Protein AF-A0A4P6PC07-F1 (afdb_monomer_lite)

Radius of gyration: 20.71 Å; chains: 1; bounding box: 62×21×50 Å

Foldseek 3Di:
DDDDDPPPDPPVVVVVVVLVVLLVVLLVVQLVVQLVCQCVVCVVVLVVQDDPRSVVVNVVSSVVSNVCSVVDPPCRSVVVSVVVVVVD

Sequence (88 aa):
MNISAVSMNGSDQTGLQDHQKLKEACDGVEGMFLKILLKEGMQGMLENAEGHSGSALSYALEQTADQMARESDIGIAENIYAKLSANL

pLDDT: mean 80.35, std 14.12, range [40.31, 91.56]

Structure (mmCIF, N/CA/C/O backbone):
data_AF-A0A4P6PC07-F1
#
_entry.id   AF-A0A4P6PC07-F1
#
loop_
_atom_site.group_PDB
_atom_site.id
_atom_site.type_symbol
_atom_site.label_atom_id
_atom_site.label_alt_id
_atom_site.label_comp_id
_atom_site.label_asym_id
_atom_site.label_entity_id
_atom_site.label_seq_id
_atom_site.pdbx_PDB_ins_code
_atom_site.Cartn_x
_atom_site.Cartn_y
_atom_site.Cartn_z
_atom_site.occupancy
_atom_site.B_iso_or_equiv
_atom_site.auth_seq_id
_atom_site.auth_comp_id
_atom_site.auth_asym_id
_atom_site.auth_atom_id
_atom_site.pdbx_PDB_model_num
ATOM 1 N N . MET A 1 1 ? -46.787 12.579 30.482 1.00 40.31 1 MET A N 1
ATOM 2 C CA . MET A 1 1 ? -45.894 11.423 30.259 1.00 40.31 1 MET A CA 1
ATOM 3 C C . MET A 1 1 ? -44.544 11.980 29.854 1.00 40.31 1 MET A C 1
ATOM 5 O O . MET A 1 1 ? -44.464 12.656 28.841 1.00 40.31 1 MET A O 1
ATOM 9 N N . ASN A 1 2 ? -43.555 11.829 30.731 1.00 42.66 2 ASN A N 1
ATOM 10 C CA . ASN A 1 2 ? -42.224 12.411 30.602 1.00 42.66 2 ASN A CA 1
ATOM 11 C C . ASN A 1 2 ? -41.344 11.399 29.856 1.00 42.66 2 ASN A C 1
ATOM 13 O O . ASN A 1 2 ? -41.054 10.342 30.411 1.00 42.66 2 ASN A O 1
ATOM 17 N N . ILE A 1 3 ? -40.995 11.668 28.597 1.00 48.78 3 ILE A N 1
ATOM 18 C CA . ILE A 1 3 ? -40.021 10.851 27.864 1.00 48.78 3 ILE A CA 1
ATOM 19 C C . ILE A 1 3 ? -38.683 11.552 28.042 1.00 48.78 3 ILE A C 1
ATOM 21 O O . ILE A 1 3 ? -38.380 12.530 27.362 1.00 48.78 3 ILE A O 1
ATOM 25 N N . SER A 1 4 ? -37.924 11.076 29.024 1.00 45.91 4 SER A N 1
ATOM 26 C CA . SER A 1 4 ? -36.538 11.462 29.231 1.00 45.91 4 SER A CA 1
ATOM 27 C C . SER A 1 4 ? -35.761 11.214 27.941 1.00 45.91 4 SER A C 1
ATOM 29 O O . SER A 1 4 ? -35.627 10.073 27.501 1.00 45.91 4 SER A O 1
ATOM 31 N N . ALA A 1 5 ? -35.243 12.285 27.343 1.00 50.91 5 ALA A N 1
ATOM 32 C CA . ALA A 1 5 ? -34.172 12.186 26.371 1.00 50.91 5 ALA A CA 1
ATOM 33 C C . ALA A 1 5 ? -32.973 11.550 27.087 1.00 50.91 5 ALA A C 1
ATOM 35 O O . ALA A 1 5 ? -32.345 12.175 27.944 1.00 50.91 5 ALA A O 1
ATOM 36 N N . VAL A 1 6 ? -32.701 10.280 26.786 1.00 52.88 6 VAL A N 1
ATOM 37 C CA . VAL A 1 6 ? -31.441 9.634 27.149 1.00 52.88 6 VAL A CA 1
ATOM 38 C C . VAL A 1 6 ? -30.352 10.376 26.385 1.00 52.88 6 VAL A C 1
ATOM 40 O O . VAL A 1 6 ? -30.157 10.181 25.188 1.00 52.88 6 VAL A O 1
ATOM 43 N N . SER A 1 7 ? -29.694 11.292 27.088 1.00 47.12 7 SER A N 1
ATOM 44 C CA . SER A 1 7 ? -28.432 11.887 26.681 1.00 47.12 7 SER A CA 1
ATOM 45 C C . SER A 1 7 ? -27.413 10.754 26.591 1.00 47.12 7 SER A C 1
ATOM 47 O O . SER A 1 7 ? -26.892 10.305 27.611 1.00 47.12 7 SER A O 1
ATOM 49 N N . MET A 1 8 ? -27.180 10.243 25.381 1.00 52.28 8 MET A N 1
ATOM 50 C CA . MET A 1 8 ? -26.061 9.348 25.110 1.00 52.28 8 MET A CA 1
ATOM 51 C C . MET A 1 8 ? -24.778 10.148 25.339 1.00 52.28 8 MET A C 1
ATOM 53 O O . MET A 1 8 ? -24.476 11.100 24.621 1.00 52.28 8 MET A O 1
ATOM 57 N N . ASN A 1 9 ? -24.109 9.810 26.438 1.00 46.94 9 ASN A N 1
ATOM 58 C CA . ASN A 1 9 ? -22.880 10.415 26.926 1.00 46.94 9 ASN A CA 1
ATOM 59 C C . ASN A 1 9 ? -21.804 10.466 25.830 1.00 46.94 9 ASN A C 1
ATOM 61 O O . ASN A 1 9 ? -21.577 9.490 25.120 1.00 46.94 9 ASN A O 1
ATOM 65 N N . GLY A 1 10 ? -21.082 11.588 25.756 1.00 49.97 10 GLY A N 1
ATOM 66 C CA . GLY A 1 10 ? -20.014 11.864 24.785 1.00 49.97 10 GLY A CA 1
ATOM 67 C C . GLY A 1 10 ? -18.763 10.973 24.860 1.00 49.97 10 GLY A C 1
ATOM 68 O O . GLY A 1 10 ? -17.762 11.314 24.244 1.00 49.97 10 GLY A O 1
ATOM 69 N N . SER A 1 11 ? -18.799 9.856 25.590 1.00 53.59 11 SER A N 1
ATOM 70 C CA . SER A 1 11 ? -17.722 8.861 25.683 1.00 53.59 11 SER A CA 1
ATOM 71 C C . SER A 1 11 ? -17.801 7.766 24.609 1.00 53.59 11 SER A C 1
ATOM 73 O O . SER A 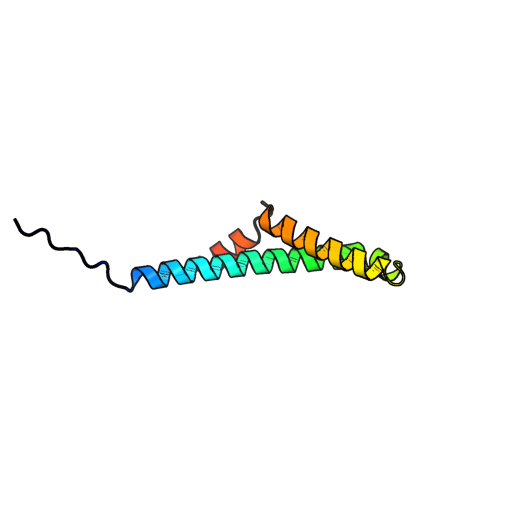1 11 ? -16.768 7.233 24.211 1.00 53.59 11 SER A O 1
ATOM 75 N N . ASP A 1 12 ? -18.997 7.456 24.092 1.00 55.53 12 ASP A N 1
ATOM 76 C CA . ASP A 1 12 ? -19.163 6.432 23.041 1.00 55.53 12 ASP A CA 1
ATOM 77 C C . ASP A 1 12 ? -18.762 6.950 21.650 1.00 55.53 12 ASP A C 1
ATOM 79 O O . ASP A 1 12 ? -18.284 6.193 20.804 1.00 55.53 12 ASP A O 1
ATOM 83 N N . GLN A 1 13 ? -18.897 8.258 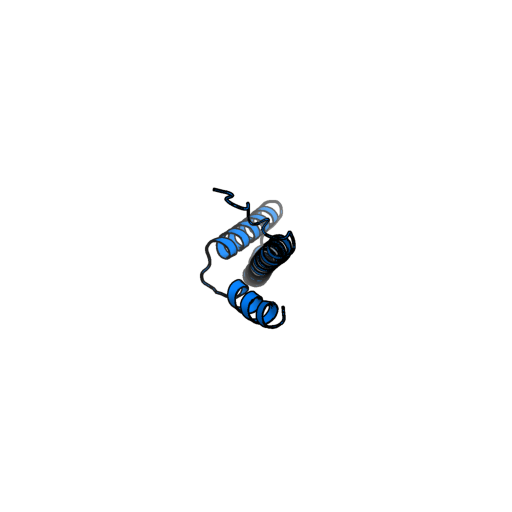21.409 1.00 57.97 13 GLN A N 1
ATOM 84 C CA . GLN A 1 13 ? -18.508 8.870 20.133 1.00 57.97 13 GLN A CA 1
ATOM 85 C C . GLN A 1 13 ? -16.989 8.909 19.938 1.00 57.97 13 GLN A C 1
ATOM 87 O O . GLN A 1 13 ? -16.520 8.719 18.818 1.00 57.97 13 GLN A O 1
ATOM 92 N N . THR A 1 14 ? -16.220 9.112 21.010 1.00 63.25 14 THR A N 1
ATOM 93 C CA . THR A 1 14 ? -14.752 9.122 20.957 1.00 63.25 14 THR A CA 1
ATOM 94 C C . THR A 1 14 ? -14.182 7.748 20.616 1.00 63.25 14 THR A C 1
ATOM 96 O O . THR A 1 14 ? -13.337 7.657 19.732 1.00 63.25 14 THR A O 1
ATO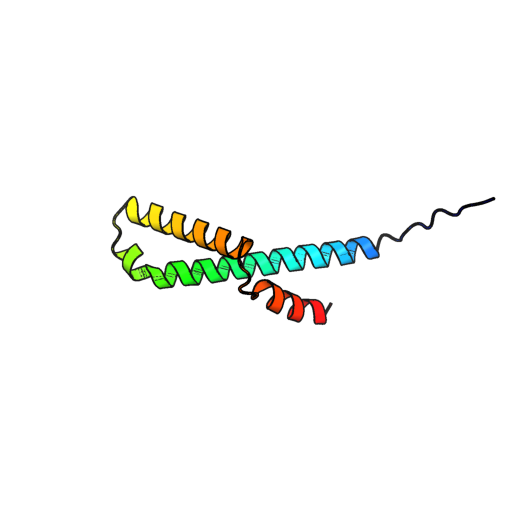M 99 N N . GLY A 1 15 ? -14.709 6.672 21.216 1.00 71.25 15 GLY A N 1
ATOM 100 C CA . GLY A 1 15 ? -14.265 5.307 20.907 1.00 71.25 15 GLY A CA 1
ATOM 101 C C . GLY A 1 15 ? -14.528 4.925 19.448 1.00 71.25 15 GLY A C 1
ATOM 102 O O . GLY A 1 15 ? -13.626 4.469 18.750 1.00 71.25 15 GLY A O 1
ATOM 103 N N . LEU A 1 16 ? -15.736 5.199 18.941 1.00 74.75 16 LEU A N 1
ATOM 104 C CA . LEU A 1 16 ? -16.084 4.967 17.532 1.00 74.75 16 LEU A CA 1
ATOM 105 C C . LEU A 1 16 ? -15.189 5.760 16.568 1.00 74.75 16 LEU A C 1
ATOM 107 O O . LEU A 1 16 ? -14.774 5.237 15.533 1.00 74.75 16 LEU A O 1
ATOM 111 N N . GLN A 1 17 ? -14.862 7.006 16.915 1.00 82.69 17 GLN A N 1
ATOM 112 C CA . GLN A 1 17 ? -13.996 7.851 16.099 1.00 82.69 17 GLN A CA 1
ATOM 113 C C . GLN A 1 17 ? -12.542 7.353 16.082 1.00 82.69 17 GLN A C 1
ATOM 115 O O . GLN A 1 17 ? -11.883 7.429 15.044 1.00 82.69 17 GLN A O 1
ATOM 120 N N . ASP A 1 18 ? -12.043 6.824 17.196 1.00 85.00 18 ASP A N 1
ATOM 121 C CA . ASP A 1 18 ? -10.684 6.290 17.290 1.00 85.00 18 ASP A CA 1
ATOM 122 C C . ASP A 1 18 ? -10.540 4.953 16.548 1.00 85.00 18 ASP A C 1
ATOM 124 O O . ASP A 1 18 ? -9.552 4.754 15.839 1.00 85.00 18 ASP A O 1
ATOM 128 N N . HIS A 1 19 ? -11.561 4.089 16.588 1.00 88.00 19 HIS A N 1
ATOM 129 C CA . HIS A 1 19 ? -11.610 2.882 15.754 1.00 88.00 19 HIS A CA 1
ATOM 130 C C . HIS A 1 19 ? -11.587 3.207 14.259 1.00 88.00 19 HIS A C 1
ATOM 132 O O . HIS A 1 19 ? -10.884 2.545 13.493 1.00 88.00 19 HIS A O 1
ATOM 138 N N . GLN A 1 20 ? -12.322 4.238 13.838 1.00 88.06 20 GLN A N 1
ATOM 139 C CA . GLN A 1 20 ? -12.358 4.637 12.436 1.00 88.06 20 GLN A CA 1
ATOM 140 C C . GLN A 1 20 ? -11.009 5.187 11.958 1.00 88.06 20 GLN A C 1
ATOM 142 O O . GLN A 1 20 ? -10.509 4.748 10.926 1.00 88.06 20 GLN A O 1
ATOM 147 N N . LYS A 1 21 ? -10.367 6.057 12.747 1.00 89.62 21 LYS A N 1
ATOM 148 C CA . LYS A 1 21 ? -9.012 6.549 12.447 1.00 89.62 21 LYS A CA 1
ATOM 149 C C . LYS A 1 21 ? -7.983 5.422 12.401 1.00 89.62 21 LYS A C 1
ATOM 151 O O . LYS A 1 21 ? -7.096 5.438 11.554 1.00 89.62 21 LYS A O 1
ATOM 156 N N . LEU A 1 22 ? -8.080 4.449 13.311 1.00 89.75 22 LEU A N 1
ATOM 157 C CA . LEU A 1 22 ? -7.180 3.298 13.320 1.00 89.75 22 LEU A CA 1
ATOM 158 C C . LEU A 1 22 ? -7.352 2.455 12.057 1.00 89.75 22 LEU A C 1
ATOM 160 O O . LEU A 1 22 ? -6.356 2.033 11.474 1.00 89.75 22 LEU A O 1
ATOM 164 N N . LYS A 1 23 ? -8.597 2.225 11.629 1.00 89.25 23 LYS A N 1
ATOM 165 C CA . LYS A 1 23 ? -8.879 1.506 10.389 1.00 89.25 23 LYS A CA 1
ATOM 166 C C . LYS A 1 23 ? -8.285 2.235 9.182 1.00 89.25 23 LYS A C 1
ATOM 168 O O . LYS A 1 23 ? -7.503 1.636 8.458 1.00 89.25 23 LYS A O 1
ATOM 173 N N . GLU A 1 24 ? -8.543 3.535 9.047 1.00 89.12 24 GLU A N 1
ATOM 174 C CA . GLU A 1 24 ? -7.972 4.361 7.970 1.00 89.12 24 GLU A CA 1
ATOM 175 C C . GLU A 1 24 ? -6.433 4.331 7.964 1.00 89.12 24 GLU A C 1
ATOM 177 O O . GLU A 1 24 ? -5.807 4.280 6.905 1.00 89.12 24 GLU A O 1
ATOM 182 N N . ALA A 1 25 ? -5.802 4.316 9.142 1.00 90.00 25 ALA A N 1
ATOM 183 C CA . ALA A 1 25 ? -4.354 4.176 9.250 1.00 90.00 25 ALA A CA 1
ATOM 184 C C . ALA A 1 25 ? -3.861 2.795 8.780 1.00 90.00 25 ALA A C 1
ATOM 186 O O . ALA A 1 25 ? -2.818 2.718 8.131 1.00 90.00 25 ALA A O 1
ATOM 187 N N . CYS A 1 26 ? -4.594 1.717 9.078 1.00 90.50 26 CYS A N 1
ATOM 188 C CA . CYS A 1 26 ? -4.261 0.368 8.611 1.00 90.50 26 CYS A CA 1
ATOM 189 C C . CYS A 1 26 ? -4.389 0.255 7.085 1.00 90.50 26 CYS A C 1
ATOM 191 O O . CYS A 1 26 ? -3.473 -0.265 6.447 1.00 90.50 26 CYS A O 1
ATOM 193 N N . ASP A 1 27 ? -5.450 0.820 6.505 1.00 86.56 27 ASP A N 1
ATOM 194 C CA . ASP A 1 27 ? -5.654 0.884 5.051 1.00 86.56 27 ASP A CA 1
ATOM 195 C C . ASP A 1 27 ? -4.497 1.652 4.376 1.00 86.56 27 ASP A C 1
ATOM 197 O O . ASP A 1 27 ? -3.935 1.227 3.363 1.00 86.56 27 ASP A O 1
ATOM 201 N N . GLY A 1 28 ? -4.054 2.757 4.990 1.00 86.94 28 GLY A N 1
ATOM 202 C CA . GLY A 1 28 ? -2.891 3.521 4.531 1.00 86.94 28 GLY A CA 1
ATOM 203 C C . GLY A 1 28 ? -1.570 2.740 4.580 1.00 86.94 28 GLY A C 1
ATOM 204 O O . GLY A 1 28 ? -0.721 2.905 3.699 1.00 86.94 28 GLY A O 1
ATOM 205 N N . VAL A 1 29 ? -1.386 1.868 5.577 1.00 89.38 29 VAL A N 1
ATOM 206 C CA . VAL A 1 29 ? 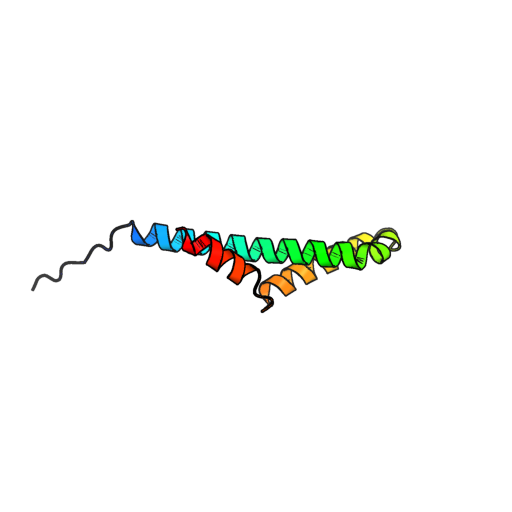-0.202 0.998 5.683 1.00 89.38 29 VAL A CA 1
ATOM 207 C C . VAL A 1 29 ? -0.185 -0.050 4.574 1.00 89.38 29 VAL A C 1
ATOM 209 O O . VAL A 1 29 ? 0.870 -0.268 3.976 1.00 89.38 29 VAL A O 1
ATOM 212 N N . GLU A 1 30 ? -1.322 -0.673 4.262 1.00 87.69 30 GLU A N 1
ATOM 213 C CA . GLU A 1 30 ? -1.413 -1.633 3.157 1.00 87.69 30 GLU A CA 1
ATOM 214 C C . GLU A 1 30 ? -1.095 -0.966 1.813 1.00 87.69 30 GLU A C 1
ATOM 216 O O . GLU A 1 30 ? -0.267 -1.479 1.057 1.00 87.69 30 GLU A O 1
ATOM 221 N N . GLY A 1 31 ? -1.631 0.233 1.558 1.00 87.12 31 GLY A N 1
ATOM 222 C CA . GLY A 1 31 ? -1.275 1.023 0.373 1.00 87.12 31 GLY A CA 1
ATOM 223 C C . GLY A 1 31 ? 0.209 1.346 0.280 1.00 87.12 31 GLY A C 1
ATOM 224 O O . GLY A 1 31 ? 0.834 1.131 -0.763 1.00 87.12 31 GLY A O 1
ATOM 225 N N . MET A 1 32 ? 0.817 1.774 1.387 1.00 90.00 32 MET A N 1
ATOM 226 C CA . MET A 1 32 ? 2.258 2.018 1.433 1.00 90.00 32 MET A CA 1
ATOM 227 C C . MET A 1 32 ? 3.063 0.745 1.144 1.00 90.00 32 MET A C 1
ATOM 229 O O . MET A 1 32 ? 4.035 0.789 0.388 1.00 90.00 32 MET A O 1
ATOM 233 N N . PHE A 1 33 ? 2.660 -0.387 1.715 1.00 90.62 33 PHE A N 1
ATOM 234 C CA . PHE A 1 33 ? 3.327 -1.666 1.510 1.00 90.62 33 PHE A CA 1
ATOM 235 C C . PHE A 1 33 ? 3.255 -2.123 0.047 1.00 90.62 33 PHE A C 1
ATOM 237 O O . PHE A 1 33 ? 4.285 -2.452 -0.544 1.00 90.62 33 PHE A O 1
ATOM 244 N N . LEU A 1 34 ? 2.072 -2.065 -0.571 1.00 90.56 34 LEU A N 1
ATOM 245 C CA . LEU A 1 34 ? 1.887 -2.405 -1.985 1.00 90.56 34 LEU A CA 1
ATOM 246 C C . LEU A 1 34 ? 2.694 -1.486 -2.902 1.00 90.56 34 LEU A C 1
ATOM 248 O O . LEU A 1 34 ? 3.308 -1.954 -3.862 1.00 90.56 34 LEU A O 1
ATOM 252 N N . LYS A 1 35 ? 2.762 -0.193 -2.578 1.00 90.44 35 LYS A N 1
ATOM 253 C CA . LYS A 1 35 ? 3.570 0.783 -3.315 1.00 90.44 35 LYS A CA 1
ATOM 254 C C . LYS A 1 35 ? 5.050 0.428 -3.285 1.00 90.44 35 LYS A C 1
ATOM 256 O O . LYS A 1 35 ? 5.704 0.499 -4.323 1.00 90.44 35 LYS A O 1
ATOM 261 N N . ILE A 1 36 ? 5.576 0.030 -2.126 1.00 90.88 36 ILE A N 1
ATOM 262 C CA . ILE A 1 36 ? 6.963 -0.431 -2.007 1.00 90.88 36 ILE A CA 1
ATOM 263 C C . ILE A 1 36 ? 7.162 -1.682 -2.865 1.00 90.88 36 ILE A C 1
ATOM 265 O O . ILE A 1 36 ? 8.033 -1.680 -3.728 1.00 90.88 36 ILE A O 1
ATOM 269 N N . LEU A 1 37 ? 6.322 -2.710 -2.710 1.00 91.31 37 LEU A N 1
ATOM 270 C CA . LEU A 1 37 ? 6.466 -3.957 -3.468 1.00 91.31 37 LEU A CA 1
ATOM 271 C C . LEU A 1 37 ? 6.433 -3.747 -4.986 1.00 91.31 37 LEU A C 1
ATOM 273 O O . LEU A 1 37 ? 7.244 -4.335 -5.699 1.00 91.31 37 LEU A O 1
ATOM 277 N N . LEU A 1 38 ? 5.528 -2.905 -5.485 1.00 90.94 38 LEU A N 1
ATOM 278 C CA . LEU A 1 38 ? 5.422 -2.613 -6.914 1.00 90.94 38 LEU A CA 1
ATOM 279 C C . LEU A 1 38 ? 6.639 -1.846 -7.438 1.00 90.94 38 LEU A C 1
ATOM 281 O O . LEU A 1 38 ? 7.146 -2.167 -8.513 1.00 90.94 38 LEU A O 1
ATOM 285 N N . LYS A 1 39 ? 7.135 -0.857 -6.686 1.00 88.88 39 LYS A N 1
ATOM 286 C CA . LYS A 1 39 ? 8.309 -0.072 -7.095 1.00 88.88 39 LYS A CA 1
ATOM 287 C C . LYS A 1 39 ? 9.591 -0.897 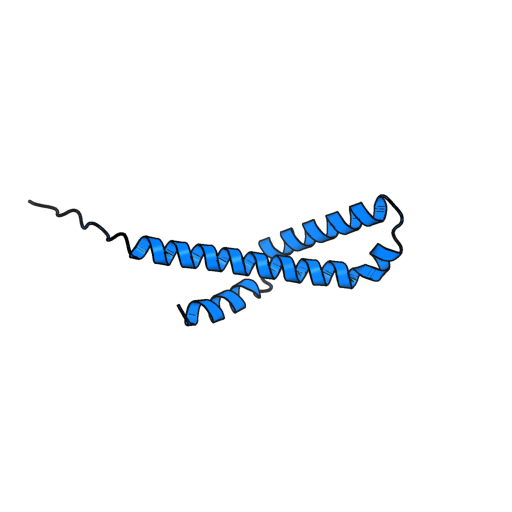-7.043 1.00 88.88 39 LYS A C 1
ATOM 289 O O . LYS A 1 39 ? 10.355 -0.842 -7.999 1.00 88.88 39 LYS A O 1
ATOM 294 N N . GLU A 1 40 ? 9.788 -1.694 -5.997 1.00 90.62 40 GLU A N 1
ATOM 295 C CA . GLU A 1 40 ? 10.933 -2.607 -5.873 1.00 90.62 40 GLU A CA 1
ATOM 296 C C . GLU A 1 40 ? 10.877 -3.705 -6.947 1.00 90.62 40 GLU A C 1
ATOM 298 O O . GLU A 1 40 ? 11.856 -3.959 -7.646 1.00 90.62 40 GLU A O 1
ATOM 303 N N . GLY A 1 41 ? 9.701 -4.302 -7.170 1.00 91.44 41 GLY A N 1
ATOM 304 C CA . GLY A 1 41 ? 9.504 -5.325 -8.199 1.00 91.44 41 GLY A CA 1
ATOM 305 C C . GLY A 1 41 ? 9.747 -4.817 -9.624 1.00 91.44 41 GLY A C 1
ATOM 306 O O . GLY A 1 41 ? 10.153 -5.587 -10.494 1.00 91.44 41 GLY A O 1
ATOM 307 N N . MET A 1 42 ? 9.542 -3.519 -9.865 1.00 90.06 42 MET A N 1
ATOM 308 C CA . MET A 1 42 ? 9.785 -2.865 -11.154 1.00 90.06 42 MET A CA 1
ATOM 309 C C . MET A 1 42 ? 11.035 -1.983 -11.166 1.00 90.06 42 MET A C 1
ATOM 311 O O . MET A 1 42 ? 11.244 -1.250 -12.133 1.00 90.06 42 MET A O 1
ATOM 315 N N . GLN A 1 43 ? 11.895 -2.071 -10.149 1.00 87.38 43 GLN A N 1
ATOM 316 C CA . GLN A 1 43 ? 13.072 -1.214 -10.019 1.00 87.38 43 GLN A CA 1
ATOM 317 C C . GLN A 1 43 ? 13.982 -1.315 -11.247 1.00 87.38 43 GLN A C 1
ATOM 319 O O . GLN A 1 43 ? 14.346 -0.296 -11.822 1.00 87.38 43 GLN A O 1
ATOM 324 N N . GLY A 1 44 ? 14.248 -2.529 -11.739 1.00 86.44 44 GLY A N 1
ATOM 325 C CA . GLY A 1 44 ? 15.047 -2.716 -12.953 1.00 86.44 44 GLY A CA 1
ATOM 326 C C . GLY A 1 44 ? 14.419 -2.089 -14.206 1.00 86.44 44 GLY A C 1
ATOM 327 O O . GLY A 1 44 ? 15.134 -1.660 -15.103 1.00 86.44 44 GLY A O 1
ATOM 328 N N . MET A 1 45 ? 13.089 -1.982 -14.293 1.00 85.94 45 MET A N 1
ATOM 329 C CA . MET A 1 45 ? 12.432 -1.260 -15.392 1.00 85.94 45 MET A CA 1
ATOM 330 C C . MET A 1 45 ? 12.486 0.255 -15.190 1.00 85.94 45 MET A C 1
ATOM 332 O O . MET A 1 45 ? 12.681 0.983 -16.158 1.00 85.94 45 MET A O 1
ATOM 336 N N . LEU A 1 46 ? 12.335 0.725 -13.950 1.00 85.19 46 LEU A N 1
ATOM 337 C CA . LEU A 1 46 ? 12.435 2.139 -13.586 1.00 85.19 46 LEU A CA 1
ATOM 338 C C . LEU A 1 46 ? 13.842 2.693 -13.837 1.00 85.19 46 LEU A C 1
ATOM 340 O O . LEU A 1 46 ? 13.972 3.791 -14.365 1.00 85.19 46 LEU A O 1
ATOM 344 N N . GLU A 1 47 ? 14.881 1.923 -13.519 1.00 84.31 47 GLU A N 1
ATOM 345 C CA . GLU A 1 47 ? 16.284 2.288 -13.750 1.00 84.31 47 GLU A CA 1
ATOM 346 C C . GLU A 1 47 ? 16.635 2.358 -15.242 1.00 84.31 47 GLU A C 1
ATOM 348 O O . GLU A 1 47 ? 17.454 3.179 -15.646 1.00 84.31 47 GLU A O 1
ATOM 353 N N . ASN A 1 48 ? 15.979 1.538 -16.068 1.00 84.19 48 ASN A N 1
ATOM 354 C CA . ASN A 1 48 ? 16.157 1.530 -17.522 1.00 84.19 48 ASN A CA 1
ATOM 355 C C . ASN A 1 48 ? 15.237 2.524 -18.259 1.00 84.19 48 ASN A C 1
ATOM 357 O O . ASN A 1 48 ? 15.363 2.699 -19.472 1.00 84.19 48 ASN A O 1
ATOM 361 N N . ALA A 1 49 ? 14.291 3.163 -17.564 1.00 81.12 49 ALA A N 1
ATOM 362 C CA . ALA A 1 49 ? 13.370 4.128 -18.150 1.00 81.12 49 ALA A CA 1
ATOM 363 C C . ALA A 1 49 ? 13.951 5.548 -18.059 1.00 81.12 49 ALA A C 1
ATOM 365 O O . ALA A 1 49 ? 13.948 6.180 -17.004 1.00 81.12 49 ALA A O 1
ATOM 366 N N . GLU A 1 50 ? 14.426 6.086 -19.182 1.00 78.31 50 GLU A N 1
ATOM 367 C CA . GLU A 1 50 ? 15.055 7.408 -19.203 1.00 78.31 50 GLU A CA 1
ATOM 368 C C . GLU A 1 50 ? 14.044 8.571 -19.136 1.00 78.31 50 GLU A C 1
ATOM 370 O O . GLU A 1 50 ? 12.971 8.562 -19.753 1.00 78.31 50 GLU A O 1
ATOM 375 N N . GLY A 1 51 ? 14.425 9.627 -18.412 1.00 74.31 51 GLY A N 1
ATOM 376 C CA . GLY A 1 51 ? 13.760 10.931 -18.434 1.00 74.31 51 GLY A CA 1
ATOM 377 C C . GLY A 1 51 ? 12.282 10.899 -18.025 1.00 74.31 51 GLY A C 1
ATOM 378 O O . GLY A 1 51 ? 11.925 10.443 -16.941 1.00 74.31 51 GLY A O 1
ATOM 379 N N . HIS A 1 52 ? 11.414 11.426 -18.893 1.00 74.06 52 HIS A N 1
ATOM 380 C CA . HIS A 1 52 ? 9.974 11.570 -18.632 1.00 74.06 52 HIS A CA 1
ATOM 381 C C . HIS A 1 52 ? 9.236 10.225 -18.520 1.00 74.06 52 HIS A C 1
ATOM 383 O O . HIS A 1 52 ? 8.169 10.159 -17.913 1.00 74.06 52 HIS A O 1
ATOM 389 N N . SER A 1 53 ? 9.798 9.150 -19.077 1.00 80.81 53 SER A N 1
ATOM 390 C CA . SER A 1 53 ? 9.189 7.819 -19.042 1.00 80.81 53 SER A CA 1
ATOM 391 C C . SER A 1 53 ? 9.347 7.154 -17.674 1.00 80.81 53 SER A C 1
ATOM 393 O O . SER A 1 53 ? 8.414 6.507 -17.203 1.00 80.81 53 SER A O 1
ATOM 395 N N . GLY A 1 54 ? 10.487 7.352 -17.001 1.00 85.50 54 GLY A N 1
ATOM 396 C CA . GLY A 1 54 ? 10.728 6.808 -15.661 1.00 85.50 54 GLY A CA 1
ATOM 397 C C . GLY A 1 54 ? 9.853 7.464 -14.592 1.00 85.50 54 GLY A C 1
ATOM 398 O O . GLY A 1 54 ? 9.274 6.778 -13.750 1.00 85.50 54 GLY A O 1
ATOM 399 N N . SER A 1 55 ? 9.671 8.787 -14.661 1.00 85.31 55 SER A N 1
ATOM 400 C CA . SER A 1 55 ? 8.786 9.507 -13.735 1.00 85.31 55 SER A CA 1
ATOM 401 C C . SER A 1 55 ? 7.310 9.170 -13.958 1.00 85.31 55 SER A C 1
ATOM 403 O O . SER A 1 55 ? 6.587 8.948 -12.985 1.00 85.31 55 SER A O 1
ATOM 405 N N . ALA A 1 56 ? 6.870 9.060 -15.216 1.00 89.00 56 ALA A N 1
ATOM 406 C CA . ALA A 1 56 ? 5.514 8.628 -15.551 1.00 89.00 56 ALA A CA 1
ATOM 407 C C . ALA A 1 56 ? 5.239 7.188 -15.088 1.00 89.00 56 ALA A C 1
ATOM 409 O O . ALA A 1 56 ? 4.184 6.926 -14.512 1.00 89.00 56 ALA A O 1
ATOM 410 N N . LEU A 1 57 ? 6.199 6.274 -15.272 1.00 88.31 57 LEU A N 1
ATOM 411 C CA . LEU A 1 57 ? 6.096 4.895 -14.795 1.00 88.31 57 LEU A CA 1
ATOM 412 C C . LEU A 1 57 ? 6.047 4.831 -13.265 1.00 88.31 57 LEU A C 1
ATOM 414 O O . LEU A 1 57 ? 5.189 4.148 -12.712 1.00 88.31 57 LEU A O 1
ATOM 418 N N . SER A 1 58 ? 6.912 5.582 -12.577 1.00 88.44 58 SER A N 1
ATOM 419 C CA . SER A 1 58 ? 6.882 5.674 -11.114 1.00 88.44 58 SER A CA 1
ATOM 420 C C . SER A 1 58 ? 5.521 6.168 -10.629 1.00 88.44 58 SER A C 1
ATOM 422 O O . SER A 1 58 ? 4.945 5.564 -9.735 1.00 88.44 58 SER A O 1
ATOM 424 N N . TYR A 1 59 ? 4.974 7.228 -11.225 1.00 90.56 59 TYR A N 1
ATOM 425 C CA . TYR A 1 59 ? 3.654 7.743 -10.855 1.00 90.56 59 TYR A CA 1
ATOM 426 C C . TYR A 1 59 ? 2.530 6.729 -11.114 1.00 90.56 59 TYR A C 1
ATOM 428 O O . TYR A 1 59 ? 1.662 6.538 -10.264 1.00 90.56 59 TYR A O 1
ATOM 436 N N . ALA A 1 60 ? 2.559 6.046 -12.261 1.00 90.94 60 ALA A N 1
ATOM 437 C CA . ALA A 1 60 ? 1.576 5.021 -12.595 1.00 90.94 60 ALA A CA 1
ATOM 438 C C . ALA A 1 60 ? 1.599 3.855 -11.593 1.00 90.94 60 ALA A C 1
ATOM 440 O O . ALA A 1 60 ? 0.541 3.350 -11.217 1.00 90.94 60 ALA A O 1
ATOM 441 N N . LEU A 1 61 ? 2.785 3.464 -11.117 1.00 90.94 61 LEU A N 1
ATOM 442 C CA . LEU A 1 61 ? 2.928 2.429 -10.093 1.00 90.94 61 LEU A CA 1
ATOM 443 C C . LEU A 1 61 ? 2.343 2.853 -8.753 1.00 90.94 61 LEU A C 1
ATOM 445 O O . LEU A 1 61 ? 1.680 2.054 -8.101 1.00 90.94 61 LEU A O 1
ATOM 449 N N . GLU A 1 62 ? 2.541 4.109 -8.364 1.00 90.06 62 GLU A N 1
ATOM 450 C CA . GLU A 1 62 ? 1.962 4.645 -7.133 1.00 90.06 62 GLU A CA 1
ATOM 451 C C . GLU A 1 62 ? 0.434 4.673 -7.197 1.00 90.06 62 GLU A C 1
ATOM 453 O O . GLU A 1 62 ? -0.218 4.187 -6.280 1.00 90.06 62 GLU A O 1
ATOM 458 N N . GLN A 1 63 ? -0.138 5.136 -8.311 1.00 90.69 63 GLN A N 1
ATOM 459 C CA . GLN A 1 63 ? -1.591 5.128 -8.496 1.00 90.69 63 GLN A CA 1
ATOM 460 C C . GLN A 1 63 ? -2.171 3.714 -8.528 1.00 90.69 63 GLN A C 1
ATOM 462 O O . GLN A 1 63 ? -3.237 3.467 -7.965 1.00 90.69 63 GLN A O 1
ATOM 467 N N . THR A 1 64 ? -1.458 2.778 -9.159 1.00 89.94 64 THR A N 1
ATOM 468 C CA . THR A 1 64 ? -1.858 1.367 -9.187 1.00 89.94 64 THR A CA 1
ATOM 469 C C . THR A 1 64 ? -1.843 0.780 -7.780 1.00 89.94 64 THR A C 1
ATOM 471 O O . THR A 1 64 ? -2.802 0.122 -7.397 1.00 89.94 64 THR A O 1
ATOM 474 N N . ALA A 1 65 ? -0.806 1.057 -6.986 1.00 86.88 65 ALA A N 1
ATOM 475 C CA . ALA A 1 65 ? -0.717 0.607 -5.600 1.00 86.88 65 ALA A CA 1
ATOM 476 C C . ALA A 1 65 ? -1.857 1.153 -4.734 1.00 86.88 65 ALA A C 1
ATOM 478 O O . ALA A 1 65 ? -2.496 0.394 -4.009 1.00 86.88 65 ALA A O 1
ATOM 479 N N . ASP A 1 66 ? -2.137 2.453 -4.846 1.00 84.12 66 ASP A N 1
ATOM 480 C CA . ASP A 1 66 ? -3.206 3.112 -4.097 1.00 84.12 66 ASP A CA 1
ATOM 481 C C . ASP A 1 66 ? -4.584 2.563 -4.489 1.00 84.12 66 ASP A C 1
ATOM 483 O O . ASP A 1 66 ? -5.467 2.416 -3.644 1.00 84.12 66 ASP A O 1
ATOM 487 N N . GLN A 1 67 ? -4.790 2.268 -5.774 1.00 87.81 67 GLN A N 1
ATOM 488 C CA . GLN A 1 67 ? -6.034 1.673 -6.249 1.00 87.81 67 GLN A CA 1
ATOM 489 C C . GLN A 1 67 ? -6.169 0.219 -5.810 1.00 87.81 67 GLN A C 1
ATOM 491 O O . GLN A 1 67 ? -7.229 -0.149 -5.312 1.00 87.81 67 GLN A O 1
ATOM 496 N N . MET A 1 68 ? -5.091 -0.564 -5.901 1.00 86.94 68 MET A N 1
ATOM 497 C CA . MET A 1 68 ? -5.056 -1.915 -5.361 1.00 86.94 68 MET A CA 1
ATOM 498 C C . MET A 1 68 ? -5.414 -1.893 -3.886 1.00 86.94 68 MET A C 1
ATOM 500 O O . MET A 1 68 ? -6.357 -2.564 -3.533 1.00 86.94 68 MET A O 1
ATOM 504 N N . ALA A 1 69 ? -4.782 -1.075 -3.046 1.00 82.12 69 ALA A N 1
ATOM 505 C CA . ALA A 1 69 ? -5.094 -1.025 -1.616 1.00 82.12 69 ALA A CA 1
ATOM 506 C C . ALA A 1 69 ? -6.564 -0.710 -1.302 1.00 82.12 69 ALA A C 1
ATOM 508 O O . ALA A 1 69 ? -7.117 -1.265 -0.363 1.00 82.12 69 ALA A O 1
ATOM 509 N N . ARG A 1 70 ? -7.218 0.145 -2.098 1.00 81.44 70 ARG A N 1
ATOM 510 C CA . ARG A 1 70 ? -8.648 0.459 -1.924 1.00 81.44 70 ARG A CA 1
ATOM 511 C C . ARG A 1 70 ? -9.587 -0.654 -2.390 1.00 81.44 70 ARG A C 1
ATOM 513 O O . ARG A 1 70 ? -10.702 -0.747 -1.888 1.00 81.44 70 ARG A O 1
ATOM 520 N N . GLU A 1 71 ? -9.179 -1.420 -3.396 1.00 84.00 71 GLU A N 1
ATOM 521 C CA . GLU A 1 71 ? -9.994 -2.458 -4.049 1.00 84.00 71 GLU A CA 1
ATOM 522 C C . GLU A 1 71 ? -9.613 -3.882 -3.612 1.00 84.00 71 GLU A C 1
ATOM 524 O O . GLU A 1 71 ? -10.217 -4.859 -4.050 1.00 84.00 71 GLU A O 1
ATOM 529 N N . SER A 1 72 ? -8.575 -4.006 -2.795 1.00 70.81 72 SER A N 1
ATOM 530 C CA . SER A 1 72 ? -7.894 -5.251 -2.477 1.00 70.81 72 SER A CA 1
ATOM 531 C C . SER A 1 72 ? -8.572 -5.999 -1.338 1.00 70.81 72 SER A C 1
ATOM 533 O O . SER A 1 72 ? -8.696 -5.476 -0.239 1.00 70.81 72 SER A O 1
ATOM 535 N N . ASP A 1 73 ? -8.842 -7.285 -1.571 1.00 76.12 73 ASP A N 1
ATOM 536 C CA . ASP A 1 73 ? -9.146 -8.278 -0.530 1.00 76.12 73 ASP A CA 1
ATOM 537 C C . ASP A 1 73 ? -7.869 -8.969 0.019 1.00 76.12 73 ASP A C 1
ATOM 539 O O . ASP A 1 73 ? -7.936 -10.067 0.574 1.00 76.12 73 ASP A O 1
ATOM 543 N N . ILE A 1 74 ? -6.672 -8.385 -0.165 1.00 81.25 74 ILE A N 1
ATOM 544 C CA . ILE A 1 74 ? -5.394 -8.955 0.321 1.00 81.25 74 ILE A CA 1
ATOM 545 C C . ILE A 1 74 ? -5.423 -9.122 1.850 1.00 81.25 74 ILE A C 1
ATOM 547 O O . ILE A 1 74 ? -4.811 -10.055 2.381 1.00 81.25 74 ILE A O 1
ATOM 551 N N . GLY A 1 75 ? -6.184 -8.283 2.558 1.00 84.56 75 GLY A N 1
ATOM 552 C CA . GLY A 1 75 ? -6.513 -8.494 3.962 1.00 84.56 75 GLY A CA 1
ATOM 553 C C . GLY A 1 75 ? -5.378 -8.142 4.923 1.00 84.56 75 GLY A C 1
ATOM 554 O O . GLY A 1 75 ? -5.390 -8.600 6.073 1.00 84.56 75 GLY A O 1
ATOM 555 N N . ILE A 1 76 ? -4.351 -7.402 4.481 1.00 87.19 76 ILE A N 1
ATOM 556 C CA . ILE A 1 76 ? -3.254 -6.987 5.365 1.00 87.19 76 ILE A CA 1
ATOM 557 C C . ILE A 1 76 ? -3.763 -5.912 6.321 1.00 87.19 76 ILE A C 1
ATOM 559 O O . ILE A 1 76 ? -3.517 -6.029 7.526 1.00 87.19 76 ILE A O 1
ATOM 563 N N . ALA A 1 77 ? -4.498 -4.915 5.820 1.00 88.06 77 ALA A N 1
ATOM 564 C CA . ALA A 1 77 ? -5.079 -3.865 6.649 1.00 88.06 77 ALA A CA 1
ATOM 565 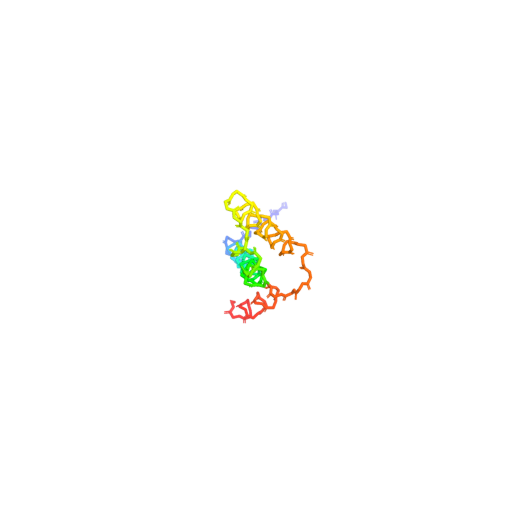C C . ALA A 1 77 ? -6.008 -4.452 7.724 1.00 88.06 77 ALA A C 1
ATOM 567 O O . ALA A 1 77 ? -5.854 -4.140 8.907 1.00 88.06 77 ALA A O 1
ATOM 568 N N . GLU A 1 78 ? -6.888 -5.386 7.360 1.00 89.12 78 GLU A N 1
ATOM 569 C CA . GLU A 1 78 ? -7.801 -6.075 8.276 1.00 89.12 78 GLU A CA 1
ATOM 570 C C . GLU A 1 78 ? -7.054 -6.880 9.337 1.00 89.12 78 GLU A C 1
ATOM 572 O O . GLU A 1 78 ? -7.423 -6.844 10.513 1.00 89.12 78 GLU A O 1
ATOM 577 N N . ASN A 1 79 ? -5.992 -7.596 8.955 1.00 90.06 79 ASN A N 1
ATOM 578 C CA . ASN A 1 79 ? -5.186 -8.359 9.905 1.00 90.06 79 ASN A CA 1
ATOM 579 C C . ASN A 1 79 ? -4.457 -7.446 10.896 1.00 90.06 79 ASN A C 1
ATOM 581 O O . ASN A 1 79 ? -4.442 -7.734 12.096 1.00 90.06 79 ASN A O 1
ATOM 585 N N . ILE A 1 80 ? -3.870 -6.344 10.421 1.00 88.50 80 ILE A N 1
ATOM 586 C CA . ILE A 1 80 ? -3.211 -5.352 11.279 1.00 88.50 80 ILE A CA 1
ATOM 587 C C . ILE A 1 80 ? -4.241 -4.728 12.223 1.00 88.50 80 ILE A C 1
ATOM 589 O O . ILE A 1 80 ? -4.033 -4.722 13.439 1.00 88.50 80 ILE A O 1
ATOM 593 N N . TYR A 1 81 ? -5.382 -4.290 11.691 1.00 90.38 81 TYR A N 1
ATOM 594 C CA . TYR A 1 81 ? -6.471 -3.719 12.474 1.00 90.38 81 TYR A CA 1
ATOM 595 C C . TYR A 1 81 ? -6.961 -4.691 13.550 1.00 90.38 81 TYR A C 1
ATOM 597 O O . TYR A 1 81 ? -7.061 -4.311 14.716 1.00 90.38 81 TYR A O 1
ATOM 605 N N . ALA A 1 82 ? -7.213 -5.958 13.210 1.00 91.00 82 ALA A N 1
ATOM 606 C CA . ALA A 1 82 ? -7.676 -6.969 14.161 1.00 91.00 82 ALA A CA 1
ATOM 607 C C . ALA A 1 82 ? -6.669 -7.207 15.298 1.00 91.00 82 ALA A C 1
ATOM 609 O O . ALA A 1 82 ? -7.061 -7.404 16.448 1.00 91.00 82 ALA A O 1
ATOM 610 N N . LYS A 1 83 ? -5.363 -7.161 15.007 1.00 91.56 83 LYS A N 1
ATOM 611 C CA . LYS A 1 83 ? -4.310 -7.306 16.024 1.00 91.56 83 LYS A CA 1
ATOM 612 C C . LYS A 1 83 ? -4.180 -6.079 16.920 1.00 91.56 83 LYS A C 1
ATOM 614 O O . LYS A 1 83 ? -3.955 -6.238 18.117 1.00 91.56 83 LYS A O 1
ATOM 619 N N . LEU A 1 84 ? -4.302 -4.877 16.363 1.00 88.06 84 LEU A N 1
ATOM 620 C CA . LEU A 1 84 ? -4.169 -3.632 17.120 1.00 88.06 84 LEU A CA 1
ATOM 621 C C . LEU A 1 84 ? -5.416 -3.343 17.961 1.00 88.06 84 LEU A C 1
ATOM 623 O O . LEU A 1 84 ? -5.290 -3.010 19.136 1.00 88.06 84 LEU A O 1
ATOM 627 N N . SER A 1 85 ? -6.607 -3.544 17.395 1.00 87.81 85 SER A N 1
ATOM 628 C CA . SER A 1 85 ? -7.885 -3.310 18.079 1.00 87.81 85 SER A CA 1
ATOM 629 C C . SER A 1 85 ? -8.177 -4.304 19.201 1.00 87.81 85 SER A C 1
ATOM 631 O O . SER A 1 85 ? -8.889 -3.953 20.129 1.00 87.81 85 SER A O 1
ATOM 633 N N . ALA A 1 86 ? -7.583 -5.502 19.185 1.00 82.75 86 ALA A N 1
ATOM 634 C CA . ALA A 1 86 ? -7.688 -6.451 20.297 1.00 82.75 86 ALA A CA 1
ATOM 635 C C . ALA A 1 86 ? -7.042 -5.953 21.609 1.00 82.75 86 ALA A C 1
ATOM 637 O O . ALA A 1 86 ? -7.227 -6.583 22.649 1.00 82.75 86 ALA A O 1
ATOM 638 N N . ASN A 1 87 ? -6.264 -4.865 21.557 1.00 70.44 87 ASN A N 1
ATOM 639 C CA . ASN A 1 87 ? -5.581 -4.266 22.706 1.00 70.44 87 ASN A CA 1
ATOM 640 C C . ASN A 1 87 ? -6.141 -2.882 23.098 1.00 70.44 87 ASN A C 1
ATOM 642 O O . ASN A 1 87 ? -5.538 -2.222 23.947 1.00 70.44 87 ASN A O 1
ATOM 646 N N . LEU A 1 88 ? -7.233 -2.440 22.464 1.00 68.56 88 LEU A N 1
ATOM 647 C CA . LEU A 1 88 ? -7.964 -1.205 22.779 1.00 68.56 88 LEU A CA 1
ATOM 648 C C . LEU A 1 88 ? -9.219 -1.529 23.595 1.00 68.56 88 LEU A C 1
ATOM 650 O O . LEU A 1 88 ? -9.517 -0.737 24.515 1.00 68.56 88 LEU A O 1
#

Secondary structure (DSSP, 8-state):
---------TTHHHHHHHHHHHHHHHHHHHHHHHHHHHHHHTHHHHHHS-THHHHHHHHHHHHHHHHHHHH----HHHHHHHHHHTT-